Protein AF-A0A1M6D0N1-F1 (afdb_monomer_lite)

Structure (mmCIF, N/CA/C/O backbone):
data_AF-A0A1M6D0N1-F1
#
_entry.id   AF-A0A1M6D0N1-F1
#
loop_
_atom_site.group_PDB
_atom_site.id
_atom_site.type_symbol
_atom_site.label_atom_id
_atom_site.label_alt_id
_atom_site.label_comp_id
_atom_site.label_asym_id
_atom_site.label_entity_id
_atom_site.label_seq_id
_atom_site.pdbx_PDB_ins_code
_atom_site.Cartn_x
_atom_site.Cartn_y
_atom_site.Cartn_z
_atom_site.occupancy
_atom_site.B_iso_or_equiv
_atom_site.auth_seq_id
_atom_site.auth_comp_id
_atom_site.auth_asym_id
_atom_site.auth_atom_id
_atom_site.pdbx_PDB_model_num
ATOM 1 N N . MET A 1 1 ? 3.420 -46.483 -23.553 1.00 36.97 1 MET A N 1
ATOM 2 C CA . MET A 1 1 ? 4.855 -46.788 -23.332 1.00 36.97 1 MET A CA 1
ATOM 3 C C . MET A 1 1 ? 5.279 -45.994 -22.102 1.00 36.97 1 MET A C 1
ATOM 5 O O . MET A 1 1 ? 5.152 -44.785 -22.132 1.00 36.97 1 MET A O 1
ATOM 9 N N . LYS A 1 2 ? 5.252 -46.636 -20.929 1.00 33.50 2 LYS A N 1
ATOM 10 C CA . LYS A 1 2 ? 6.411 -47.119 -20.144 1.00 33.50 2 LYS A CA 1
ATOM 11 C C . LYS A 1 2 ? 7.260 -45.977 -19.554 1.00 33.50 2 LYS A C 1
ATOM 13 O O . LYS A 1 2 ? 7.957 -45.283 -20.278 1.00 33.50 2 LYS A O 1
ATOM 18 N N . MET A 1 3 ? 7.120 -45.844 -18.231 1.00 39.47 3 MET A N 1
ATOM 19 C CA . MET A 1 3 ? 7.813 -44.955 -17.295 1.00 39.47 3 MET A CA 1
ATOM 20 C C . MET A 1 3 ? 9.337 -45.095 -17.348 1.00 39.47 3 MET A C 1
ATOM 22 O O . MET A 1 3 ? 9.843 -46.208 -17.480 1.00 39.47 3 MET A O 1
ATOM 26 N N . THR A 1 4 ? 10.030 -44.003 -17.033 1.00 49.50 4 THR A N 1
ATOM 27 C CA . THR A 1 4 ? 11.351 -44.048 -16.391 1.00 49.50 4 THR A CA 1
ATOM 28 C C . THR A 1 4 ? 11.446 -42.925 -15.362 1.00 49.50 4 THR A C 1
ATOM 30 O O . THR A 1 4 ? 11.893 -41.817 -15.633 1.00 49.50 4 THR A O 1
ATOM 33 N N . VAL A 1 5 ? 10.973 -43.238 -14.156 1.00 51.59 5 VAL A N 1
ATOM 34 C CA . VAL A 1 5 ? 11.390 -42.587 -12.913 1.00 51.59 5 VAL A CA 1
ATOM 35 C C . VAL A 1 5 ? 12.718 -43.238 -12.533 1.00 51.59 5 VAL A C 1
ATOM 37 O O . VAL A 1 5 ? 12.756 -44.451 -12.333 1.00 51.59 5 VAL A O 1
ATOM 40 N N . VAL A 1 6 ? 13.799 -42.462 -12.461 1.00 52.22 6 VAL A N 1
ATOM 41 C CA . VAL A 1 6 ? 15.071 -42.919 -11.887 1.00 52.22 6 VAL A CA 1
ATOM 42 C C . VAL A 1 6 ? 15.256 -42.234 -10.543 1.00 52.22 6 VAL A C 1
ATOM 44 O O . VAL A 1 6 ? 15.456 -41.028 -10.446 1.00 52.22 6 VAL A O 1
ATOM 47 N N . ILE A 1 7 ? 15.132 -43.064 -9.514 1.00 49.06 7 ILE A N 1
ATOM 48 C CA . ILE A 1 7 ? 15.455 -42.819 -8.117 1.00 49.06 7 ILE A CA 1
ATOM 49 C C . ILE A 1 7 ? 16.981 -42.870 -7.967 1.00 49.06 7 ILE A C 1
ATOM 51 O O . ILE A 1 7 ? 17.599 -43.880 -8.296 1.00 49.06 7 ILE A O 1
ATOM 55 N N . LEU A 1 8 ? 17.567 -41.810 -7.418 1.00 46.28 8 LEU A N 1
ATOM 56 C CA . LEU A 1 8 ? 18.873 -41.807 -6.752 1.00 46.28 8 LEU A CA 1
ATOM 57 C C . LEU A 1 8 ? 18.756 -40.711 -5.679 1.00 46.28 8 LEU A C 1
ATOM 59 O O . LEU A 1 8 ? 18.559 -39.552 -6.009 1.00 46.28 8 LEU A O 1
ATOM 63 N N . GLY A 1 9 ? 18.682 -40.976 -4.380 1.00 40.97 9 GLY A N 1
ATOM 64 C CA . GLY A 1 9 ? 19.326 -42.036 -3.623 1.00 40.97 9 GLY A CA 1
ATOM 65 C C . GLY A 1 9 ? 20.244 -41.361 -2.605 1.00 40.97 9 GLY A C 1
ATOM 66 O O . GLY A 1 9 ? 21.425 -41.210 -2.866 1.00 40.97 9 GLY A O 1
ATOM 67 N N . VAL A 1 10 ? 19.656 -40.935 -1.481 1.00 50.66 10 VAL A N 1
ATOM 68 C CA . VAL A 1 10 ? 20.300 -40.769 -0.165 1.00 50.66 10 VAL A CA 1
ATOM 69 C C . VAL A 1 10 ? 21.538 -39.853 -0.104 1.00 50.66 10 VAL A C 1
ATOM 71 O O . VAL A 1 10 ? 22.676 -40.303 -0.130 1.00 50.66 10 VAL A O 1
ATOM 74 N N . ALA A 1 11 ? 21.295 -38.565 0.143 1.00 41.41 11 ALA A N 1
ATOM 75 C CA . ALA A 1 11 ? 22.219 -37.695 0.879 1.00 41.41 11 ALA A CA 1
ATOM 76 C C . ALA A 1 11 ? 21.421 -36.875 1.905 1.00 41.41 11 ALA A C 1
ATOM 78 O O . ALA A 1 11 ? 21.455 -35.648 1.945 1.00 41.41 11 ALA A O 1
ATOM 79 N N . ALA A 1 12 ? 20.619 -37.579 2.703 1.00 50.25 12 ALA A N 1
ATOM 80 C CA . ALA A 1 12 ? 20.212 -37.060 3.994 1.00 50.25 12 ALA A CA 1
ATOM 81 C C . ALA A 1 12 ? 21.378 -37.267 4.966 1.00 50.25 12 ALA A C 1
ATOM 83 O O . ALA A 1 12 ? 22.042 -38.301 4.912 1.00 50.25 12 ALA A O 1
ATOM 84 N N . LEU A 1 13 ? 21.509 -36.328 5.903 1.00 54.22 13 LEU A N 1
ATOM 85 C CA . LEU A 1 13 ? 22.236 -36.463 7.167 1.00 54.22 13 LEU A CA 1
ATOM 86 C C . LEU A 1 13 ? 23.717 -36.037 7.179 1.00 54.22 13 LEU A C 1
ATOM 88 O O . LEU A 1 13 ? 24.605 -36.872 7.262 1.00 54.22 13 LEU A O 1
ATOM 92 N N . SER A 1 14 ? 23.960 -34.722 7.233 1.00 52.47 14 SER A N 1
ATOM 93 C CA . SER A 1 14 ? 24.846 -34.104 8.244 1.00 52.47 14 SER A CA 1
ATOM 94 C C . SER A 1 14 ? 25.046 -32.615 7.950 1.00 52.47 14 SER A C 1
ATOM 96 O O . SER A 1 14 ? 25.793 -32.289 7.036 1.00 52.47 14 SER A O 1
ATOM 98 N N . LEU A 1 15 ? 24.381 -31.732 8.704 1.00 56.44 15 LEU A N 1
ATOM 99 C CA . LEU A 1 15 ? 24.842 -30.382 9.100 1.00 56.44 15 LEU A CA 1
ATOM 100 C C . LEU A 1 15 ? 23.728 -29.694 9.914 1.00 56.44 15 LEU A C 1
ATOM 102 O O . LEU A 1 15 ? 23.209 -28.637 9.572 1.00 56.44 15 LEU A O 1
ATOM 106 N N . VAL A 1 16 ? 23.343 -30.344 11.013 1.00 51.66 16 VAL A N 1
ATOM 107 C CA . VAL A 1 16 ? 22.702 -29.693 12.158 1.00 51.66 16 VAL A CA 1
ATOM 108 C C . VAL A 1 16 ? 23.706 -29.788 13.298 1.00 51.66 16 VAL A C 1
ATOM 110 O O . VAL A 1 16 ? 24.080 -30.890 13.687 1.00 51.66 16 VAL A O 1
ATOM 113 N N . GLY A 1 17 ? 24.122 -28.632 13.816 1.00 45.44 17 GLY A N 1
ATOM 114 C CA . GLY A 1 17 ? 24.752 -28.509 15.131 1.00 45.44 17 GLY A CA 1
ATOM 115 C C . GLY A 1 17 ? 26.268 -28.312 15.133 1.00 45.44 17 GLY A C 1
ATOM 116 O O . GLY A 1 17 ? 27.010 -29.283 15.147 1.00 45.44 17 GLY A O 1
ATOM 117 N N . ALA A 1 18 ? 26.702 -27.047 15.188 1.00 48.69 18 ALA A N 1
ATOM 118 C CA . ALA A 1 18 ? 27.771 -26.540 16.070 1.00 48.69 18 ALA A CA 1
ATOM 119 C C . ALA A 1 18 ? 28.103 -25.086 15.682 1.00 48.69 18 ALA A C 1
ATOM 121 O O . ALA A 1 18 ? 29.139 -24.793 15.096 1.00 48.69 18 ALA A O 1
ATOM 122 N N . GLY A 1 19 ? 27.181 -24.170 15.978 1.00 44.72 19 GLY A N 1
ATOM 123 C CA . GLY A 1 19 ? 27.356 -22.730 15.775 1.00 44.72 19 GLY A CA 1
ATOM 124 C C . GLY A 1 19 ? 27.021 -21.923 17.028 1.00 44.72 19 GLY A C 1
ATOM 125 O O . GLY A 1 19 ? 26.452 -20.850 16.910 1.00 44.72 19 GLY A O 1
ATOM 126 N N . TYR A 1 20 ? 27.311 -22.452 18.221 1.00 46.16 20 TYR A N 1
ATOM 127 C CA . TYR A 1 20 ? 27.343 -21.677 19.467 1.00 46.16 20 TYR A CA 1
ATOM 128 C C . TYR A 1 20 ? 28.808 -21.500 19.872 1.00 46.16 20 TYR A C 1
ATOM 130 O O . TYR A 1 20 ? 29.365 -22.273 20.648 1.00 46.16 20 TYR A O 1
ATOM 138 N N . GLY A 1 21 ? 29.453 -20.506 19.261 1.00 43.53 21 GLY A N 1
ATOM 139 C CA . GLY A 1 21 ? 30.783 -20.042 19.633 1.00 43.53 21 GLY A CA 1
ATOM 140 C C . GLY A 1 21 ? 30.691 -19.011 20.756 1.00 43.53 21 GLY A C 1
ATOM 141 O O . GLY A 1 21 ? 30.177 -17.919 20.550 1.00 43.53 21 GLY A O 1
ATOM 142 N N . ALA A 1 22 ? 31.158 -19.417 21.935 1.00 45.78 22 ALA A N 1
ATOM 143 C CA . ALA A 1 22 ? 31.683 -18.636 23.056 1.00 45.78 22 ALA A CA 1
ATOM 144 C C . ALA A 1 22 ? 31.540 -17.094 23.024 1.00 45.78 22 ALA A C 1
ATOM 146 O O . ALA A 1 22 ? 32.361 -16.389 22.443 1.00 45.78 22 ALA A O 1
ATOM 147 N N . ALA A 1 23 ? 30.601 -16.576 23.820 1.00 41.78 23 ALA A N 1
ATOM 148 C CA . ALA A 1 23 ? 30.719 -15.272 24.475 1.00 41.78 23 ALA A CA 1
ATOM 149 C C . ALA A 1 23 ? 30.633 -15.488 25.995 1.00 41.78 23 ALA A C 1
ATOM 151 O O . ALA A 1 23 ? 29.616 -15.235 26.631 1.00 41.78 23 ALA A O 1
ATOM 152 N N . THR A 1 24 ? 31.694 -16.045 26.580 1.00 52.09 24 THR A N 1
ATOM 153 C CA . THR A 1 24 ? 31.869 -16.151 28.033 1.00 52.09 24 THR A CA 1
ATOM 154 C C . THR A 1 24 ? 32.670 -14.960 28.537 1.00 52.09 24 THR A C 1
ATOM 156 O O . THR A 1 24 ? 33.859 -15.116 28.781 1.00 52.09 24 THR A O 1
ATOM 159 N N . VAL A 1 25 ? 32.060 -13.783 28.699 1.00 53.62 25 VAL A N 1
ATOM 160 C CA . VAL A 1 25 ? 32.599 -12.733 29.583 1.00 53.62 25 VAL A CA 1
ATOM 161 C C . VAL A 1 25 ? 31.444 -11.884 30.140 1.00 53.62 25 VAL A C 1
ATOM 163 O O . VAL A 1 25 ? 30.648 -11.349 29.376 1.00 53.62 25 VAL A O 1
ATOM 166 N N . LEU A 1 26 ? 31.440 -11.739 31.473 1.00 44.03 26 LEU A N 1
ATOM 167 C CA . LEU A 1 26 ? 30.607 -10.895 32.351 1.00 44.03 26 LEU A CA 1
ATOM 168 C C . LEU A 1 26 ? 29.233 -11.439 32.804 1.00 44.03 26 LEU A C 1
ATOM 170 O O . LEU A 1 26 ? 28.178 -10.896 32.491 1.00 44.03 26 LEU A O 1
ATOM 174 N N . ALA A 1 27 ? 29.264 -12.457 33.668 1.00 47.19 27 ALA A N 1
ATOM 175 C CA . ALA A 1 27 ? 28.242 -12.629 34.704 1.00 47.19 27 ALA A CA 1
ATOM 176 C C . ALA A 1 27 ? 28.706 -11.903 35.991 1.00 47.19 27 ALA A C 1
ATOM 178 O O . ALA A 1 27 ? 29.867 -12.080 36.372 1.00 47.19 27 ALA A O 1
ATOM 179 N N . PRO A 1 28 ? 27.863 -11.091 36.659 1.00 54.91 28 PRO A N 1
ATOM 180 C CA . PRO A 1 28 ? 28.179 -10.531 37.973 1.00 54.91 28 PRO A CA 1
ATOM 181 C C . PRO A 1 28 ? 28.031 -11.621 39.055 1.00 54.91 28 PRO A C 1
ATOM 183 O O . PRO A 1 28 ? 27.143 -12.470 38.930 1.00 54.91 28 PRO A O 1
ATOM 186 N N . PRO A 1 29 ? 28.877 -11.649 40.102 1.00 55.88 29 PRO A N 1
ATOM 187 C CA . PRO A 1 29 ? 28.767 -12.669 41.139 1.00 55.88 29 PRO A CA 1
ATOM 188 C C . PRO A 1 29 ? 27.473 -12.495 41.962 1.00 55.88 29 PRO A C 1
ATOM 190 O O . PRO A 1 29 ? 27.048 -11.361 42.204 1.00 55.88 29 PRO A O 1
ATOM 193 N N . PRO A 1 30 ? 26.832 -13.604 42.375 1.00 41.53 30 PRO A N 1
ATOM 194 C CA . PRO A 1 30 ? 25.595 -13.588 43.144 1.00 41.53 30 PRO A CA 1
ATOM 195 C C . PRO A 1 30 ? 25.819 -13.124 44.587 1.00 41.53 30 PRO A C 1
ATOM 197 O O . PRO A 1 30 ? 26.891 -13.297 45.162 1.00 41.53 30 PRO A O 1
ATOM 200 N N . ALA A 1 31 ? 24.763 -12.551 45.161 1.00 46.09 31 ALA A N 1
ATOM 201 C CA . ALA A 1 31 ? 24.692 -12.141 46.552 1.00 46.09 31 ALA A CA 1
ATOM 202 C C . ALA A 1 31 ? 24.875 -13.334 47.506 1.00 46.09 31 ALA A C 1
ATOM 204 O O . ALA A 1 31 ? 24.078 -14.272 47.487 1.00 46.09 31 ALA A O 1
ATOM 205 N N . GLU A 1 32 ? 25.867 -13.241 48.391 1.00 38.91 32 GLU A N 1
ATOM 206 C CA . GLU A 1 32 ? 25.891 -13.959 49.664 1.00 38.91 32 GLU A CA 1
ATOM 207 C C . GLU A 1 32 ? 25.687 -12.952 50.798 1.00 38.91 32 GLU A C 1
ATOM 209 O O . GLU A 1 32 ? 26.331 -11.905 50.876 1.00 38.91 32 GLU A O 1
ATOM 214 N N . VAL A 1 33 ? 24.717 -13.268 51.649 1.00 41.94 33 VAL A N 1
ATOM 215 C CA . VAL A 1 33 ? 24.304 -12.498 52.818 1.00 41.94 33 VAL A CA 1
ATOM 216 C C . VAL A 1 33 ? 25.354 -12.685 53.911 1.00 41.94 33 VAL A C 1
ATOM 218 O O . VAL A 1 33 ? 25.594 -13.810 54.339 1.00 41.94 33 VAL A O 1
ATOM 221 N N . SER A 1 34 ? 25.939 -11.594 54.404 1.00 33.66 34 SER A N 1
ATOM 222 C CA . SER A 1 34 ? 26.684 -11.589 55.663 1.00 33.66 34 SER A CA 1
ATOM 223 C C . SER A 1 34 ? 26.272 -10.371 56.482 1.00 33.66 34 SER A C 1
ATOM 225 O O . SER A 1 34 ? 26.466 -9.228 56.071 1.00 33.66 34 SER A O 1
ATOM 227 N N . SER A 1 35 ? 25.632 -10.641 57.616 1.00 38.78 35 SER A N 1
ATOM 228 C CA . SER A 1 35 ? 25.256 -9.669 58.637 1.00 38.78 35 SER A CA 1
ATOM 229 C C . SER A 1 35 ? 26.496 -9.056 59.285 1.00 38.78 35 SER A C 1
ATOM 231 O O . SER A 1 35 ? 27.289 -9.805 59.847 1.00 38.78 35 SER A O 1
ATOM 233 N N . ALA A 1 36 ? 26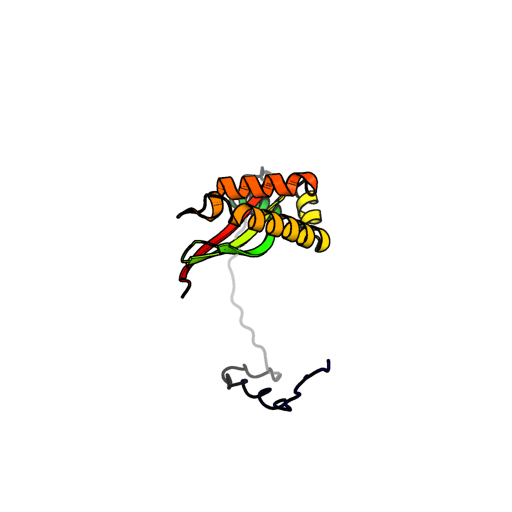.608 -7.726 59.297 1.00 32.09 36 ALA A N 1
ATOM 234 C CA . ALA A 1 36 ? 27.253 -6.962 60.371 1.00 32.09 36 ALA A CA 1
ATOM 235 C C . ALA A 1 36 ? 27.015 -5.446 60.199 1.00 32.09 36 ALA A C 1
ATOM 237 O O . ALA A 1 36 ? 27.457 -4.844 59.229 1.00 32.09 36 ALA A O 1
ATOM 238 N N . GLU A 1 37 ? 26.324 -4.884 61.193 1.00 35.47 37 GLU A N 1
ATOM 239 C CA . GLU A 1 37 ? 26.636 -3.618 61.880 1.00 35.47 37 GLU A CA 1
ATOM 240 C C . GLU A 1 37 ? 26.420 -2.252 61.188 1.00 35.47 37 GLU A C 1
ATOM 242 O O . GLU A 1 37 ? 27.174 -1.782 60.342 1.00 35.47 37 GLU A O 1
ATOM 247 N N . THR A 1 38 ? 25.394 -1.567 61.704 1.00 37.19 38 THR A N 1
ATOM 248 C CA . THR A 1 38 ? 25.186 -0.110 61.800 1.00 37.19 38 THR A CA 1
ATOM 249 C C . THR A 1 38 ? 26.366 0.589 62.503 1.00 37.19 38 THR A C 1
ATOM 251 O O . THR A 1 38 ? 26.872 0.047 63.487 1.00 37.19 38 THR A O 1
ATOM 254 N N . PRO A 1 39 ? 26.798 1.784 62.052 1.00 40.41 39 PRO A N 1
ATOM 255 C CA . PRO A 1 39 ? 26.468 3.067 62.724 1.00 40.41 39 PRO A CA 1
ATOM 256 C C . PRO A 1 39 ? 26.152 4.182 61.688 1.00 40.41 39 PRO A C 1
ATOM 258 O O . PRO A 1 39 ? 26.718 4.193 60.603 1.00 40.41 39 PRO A O 1
ATOM 261 N N . ALA A 1 40 ? 25.138 5.048 61.813 1.00 36.09 40 ALA A N 1
ATOM 262 C CA . ALA A 1 40 ? 24.849 6.083 62.820 1.00 36.09 40 ALA A CA 1
ATOM 263 C C . ALA A 1 40 ? 25.889 7.229 62.895 1.00 36.09 40 ALA A C 1
ATOM 265 O O . ALA A 1 40 ? 26.869 7.100 63.613 1.00 36.09 40 ALA A O 1
ATOM 266 N N . GLU A 1 41 ? 25.617 8.334 62.181 1.00 35.06 41 GLU A N 1
ATOM 267 C CA . GLU A 1 41 ? 25.955 9.757 62.468 1.00 35.06 41 GLU A CA 1
ATOM 268 C C . GLU A 1 41 ? 25.328 10.578 61.314 1.00 35.06 41 GLU A C 1
ATOM 270 O O . GLU A 1 41 ? 25.688 10.387 60.157 1.00 35.06 41 GLU A O 1
ATOM 275 N N . GLU A 1 42 ? 24.182 11.257 61.425 1.00 35.41 42 GLU A N 1
ATOM 276 C CA . GLU A 1 42 ? 23.797 12.456 62.196 1.00 35.41 42 GLU A CA 1
ATOM 277 C C . GLU A 1 42 ? 24.707 13.685 62.010 1.00 35.41 42 GLU A C 1
ATOM 279 O O . GLU A 1 42 ? 25.821 13.732 62.512 1.00 35.41 42 GLU A O 1
ATOM 284 N N . THR A 1 43 ? 24.190 14.697 61.299 1.00 29.33 43 THR A N 1
ATOM 285 C CA . THR A 1 43 ? 24.260 16.151 61.597 1.00 29.33 43 THR A CA 1
ATOM 286 C C . THR A 1 43 ? 23.427 16.881 60.520 1.00 29.33 43 THR A C 1
ATOM 288 O O . THR A 1 43 ? 23.738 16.812 59.337 1.00 29.33 43 THR A O 1
ATOM 291 N N . ALA A 1 44 ? 22.184 17.288 60.819 1.00 33.19 44 ALA A N 1
ATOM 292 C CA . ALA A 1 44 ? 21.771 18.631 61.278 1.00 33.19 44 ALA A CA 1
ATOM 293 C C . ALA A 1 44 ? 22.161 19.774 60.315 1.00 33.19 44 ALA A C 1
ATOM 295 O O . ALA A 1 44 ? 23.295 19.838 59.870 1.00 33.19 44 ALA A O 1
ATOM 296 N N . ALA A 1 45 ? 21.371 20.801 60.011 1.00 32.00 45 ALA A N 1
ATOM 297 C CA . ALA A 1 45 ? 19.962 21.169 60.148 1.00 32.00 45 ALA A CA 1
ATOM 298 C C . ALA A 1 45 ? 19.840 22.516 59.392 1.00 32.00 45 ALA A C 1
ATOM 300 O O . ALA A 1 45 ? 20.770 23.315 59.480 1.00 32.00 45 ALA A O 1
ATOM 301 N N . ALA A 1 46 ? 18.736 22.789 58.690 1.00 35.91 46 ALA A N 1
ATOM 302 C CA . ALA A 1 46 ? 18.233 24.150 58.432 1.00 35.91 46 ALA A CA 1
ATOM 303 C C . ALA A 1 46 ? 16.882 24.081 57.703 1.00 35.91 46 ALA A C 1
ATOM 305 O O . ALA A 1 46 ? 16.793 23.960 56.485 1.00 35.91 46 ALA A O 1
ATOM 306 N N . GLU A 1 47 ? 15.840 24.145 58.514 1.00 33.16 47 GLU A N 1
ATOM 307 C CA . GLU A 1 47 ? 14.482 24.576 58.202 1.00 33.16 47 GLU A CA 1
ATOM 308 C C . GLU A 1 47 ? 14.465 26.068 57.828 1.00 33.16 47 GLU A C 1
ATOM 310 O O . GLU A 1 47 ? 15.176 26.823 58.477 1.00 33.16 47 GLU A O 1
ATOM 315 N N . TYR A 1 48 ? 13.670 26.483 56.832 1.00 35.09 48 TYR A N 1
ATOM 316 C CA . TYR A 1 48 ? 12.813 27.685 56.850 1.00 35.09 48 TYR A CA 1
ATOM 317 C C . TYR A 1 48 ? 11.728 27.555 55.765 1.00 35.09 48 TYR A C 1
ATOM 319 O O . TYR A 1 48 ? 11.937 26.942 54.719 1.00 35.09 48 TYR A O 1
ATOM 327 N N . ALA A 1 49 ? 10.553 28.083 56.093 1.00 33.88 49 ALA A N 1
ATOM 328 C CA . ALA A 1 49 ? 9.233 27.734 55.586 1.00 33.88 49 ALA A CA 1
ATOM 329 C C . ALA A 1 49 ? 8.661 28.698 54.516 1.00 33.88 49 ALA A C 1
ATOM 331 O O . ALA A 1 49 ? 9.347 29.603 54.052 1.00 33.88 49 ALA A O 1
ATOM 332 N N . GLU A 1 50 ? 7.362 28.488 54.244 1.00 34.34 50 GLU A N 1
ATOM 333 C CA . GLU A 1 50 ? 6.351 29.270 53.494 1.00 34.34 50 GLU A CA 1
ATOM 334 C C . GLU A 1 50 ? 6.057 28.763 52.072 1.00 34.34 50 GLU A C 1
ATOM 336 O O . GLU A 1 50 ? 6.895 28.784 51.179 1.00 34.34 50 GLU A O 1
ATOM 341 N N . GLU A 1 51 ? 4.934 28.076 51.833 1.00 33.53 51 GLU A N 1
ATOM 342 C CA . GLU A 1 51 ? 3.528 28.541 51.850 1.00 33.53 51 GLU A CA 1
ATOM 343 C C . GLU A 1 51 ? 3.220 29.563 50.742 1.00 33.53 51 GLU A C 1
ATOM 345 O O . GLU A 1 51 ? 3.470 30.753 50.881 1.00 33.53 51 GLU A O 1
ATOM 350 N N . ASN A 1 52 ? 2.629 29.082 49.638 1.00 33.97 52 ASN A N 1
ATOM 351 C CA . ASN A 1 52 ? 1.524 29.768 48.961 1.00 33.97 52 ASN A CA 1
ATOM 352 C C . ASN A 1 52 ? 0.808 28.848 47.954 1.00 33.97 52 ASN A C 1
ATOM 354 O O . ASN A 1 52 ? 1.243 28.620 46.831 1.00 33.97 52 ASN A O 1
ATOM 358 N N . SER A 1 53 ? -0.287 28.262 48.433 1.00 31.41 53 SER A N 1
ATOM 359 C CA . SER A 1 53 ? -1.654 28.439 47.929 1.00 31.41 53 SER A CA 1
ATOM 360 C C . SER A 1 53 ? -1.932 28.756 46.442 1.00 31.41 53 SER A C 1
ATOM 362 O O . SER A 1 53 ? -1.457 29.740 45.890 1.00 31.41 53 SER A O 1
ATOM 364 N N . HIS A 1 54 ? -2.937 28.026 45.937 1.00 34.41 54 HIS A N 1
ATOM 365 C CA . HIS A 1 54 ? -3.902 28.353 44.870 1.00 34.41 54 HIS A CA 1
ATOM 366 C C . HIS A 1 54 ? -3.540 28.063 43.402 1.00 34.41 54 HIS A C 1
ATOM 368 O O . HIS A 1 54 ? -3.096 28.908 42.637 1.00 34.41 54 HIS A O 1
ATOM 374 N N . GLY A 1 55 ? -3.914 26.849 42.986 1.00 32.69 55 GLY A N 1
ATOM 375 C CA . GLY A 1 55 ? -5.033 26.643 42.059 1.00 32.69 55 GLY A CA 1
ATOM 376 C C . GLY A 1 55 ? -5.155 27.574 40.851 1.00 32.69 55 GLY A C 1
ATOM 377 O O . GLY A 1 55 ? -5.860 28.574 40.902 1.00 32.69 55 GLY A O 1
ATOM 378 N N . ALA A 1 56 ? -4.637 27.114 39.718 1.00 31.58 56 ALA A N 1
ATOM 379 C CA . ALA A 1 56 ? -5.264 27.304 38.417 1.00 31.58 56 ALA A CA 1
ATOM 380 C C . ALA A 1 56 ? -4.986 26.033 37.609 1.00 31.58 56 ALA A C 1
ATOM 382 O O . ALA A 1 56 ? -3.830 25.662 37.406 1.00 31.58 56 ALA A O 1
ATOM 383 N N . GLY A 1 57 ? -6.046 25.303 37.253 1.00 34.22 57 GLY A N 1
ATOM 384 C CA . GLY A 1 57 ? -5.933 24.070 36.478 1.00 34.22 57 GLY A CA 1
ATOM 385 C C . GLY A 1 57 ? -5.169 24.324 35.178 1.00 34.22 57 GLY A C 1
ATOM 386 O O . GLY A 1 57 ? -5.363 25.381 34.573 1.00 34.22 57 GLY A O 1
ATOM 387 N N . PRO A 1 58 ? -4.301 23.402 34.734 1.00 43.16 58 PRO A N 1
ATOM 388 C CA . PRO A 1 58 ? -3.670 23.568 33.444 1.00 43.16 58 PRO A CA 1
ATOM 389 C C . PRO A 1 58 ? -4.759 23.424 32.379 1.00 43.16 58 PRO A C 1
ATOM 391 O O . PRO A 1 58 ? -5.290 22.334 32.154 1.00 43.16 58 PRO A O 1
ATOM 394 N N . GLU A 1 59 ? -5.100 24.533 31.720 1.00 46.88 59 GLU A N 1
ATOM 395 C CA . GLU A 1 59 ? -5.612 24.456 30.357 1.00 46.88 59 GLU A CA 1
ATOM 396 C C . GLU A 1 59 ? -4.649 23.563 29.564 1.00 46.88 59 GLU A C 1
ATOM 398 O O . GLU A 1 59 ? -3.428 23.708 29.717 1.00 46.88 59 GLU A O 1
ATOM 403 N N . PRO A 1 60 ? -5.144 22.601 28.766 1.00 46.41 60 PRO A N 1
ATOM 404 C CA . PRO A 1 60 ? -4.272 21.690 28.058 1.00 46.41 60 PRO A CA 1
ATOM 405 C C . PRO A 1 60 ? -3.600 22.481 26.940 1.00 46.41 60 PRO A C 1
ATOM 407 O O . PRO A 1 60 ? -4.097 22.572 25.818 1.00 46.41 60 PRO A O 1
ATOM 410 N N . VAL A 1 61 ? -2.446 23.065 27.249 1.00 47.00 61 VAL A N 1
ATOM 411 C CA . VAL A 1 61 ? -1.465 23.426 26.240 1.00 47.00 61 VAL A CA 1
ATOM 412 C C . VAL A 1 61 ? -1.073 22.115 25.574 1.00 47.00 61 VAL A C 1
ATOM 414 O O . VAL A 1 61 ? -0.327 21.315 26.132 1.00 47.00 61 VAL A O 1
ATOM 417 N N . ALA A 1 62 ? -1.676 21.844 24.416 1.00 51.47 62 ALA A N 1
ATOM 418 C CA . ALA A 1 62 ? -1.342 20.707 23.578 1.00 51.47 62 ALA A CA 1
ATOM 419 C C . ALA A 1 62 ? 0.116 20.874 23.134 1.00 51.47 62 ALA A C 1
ATOM 421 O O . ALA A 1 62 ? 0.422 21.511 22.125 1.00 51.47 62 ALA A O 1
ATOM 422 N N . SER A 1 63 ? 1.038 20.365 23.946 1.00 50.41 63 SER A N 1
ATOM 423 C CA . SER A 1 63 ? 2.450 20.249 23.619 1.00 50.41 63 SER A CA 1
ATOM 424 C C . SER A 1 63 ? 2.568 19.408 22.350 1.00 50.41 63 SER A C 1
ATOM 426 O O . SER A 1 63 ? 1.807 18.458 22.166 1.00 50.41 63 SER A O 1
ATOM 428 N N . LYS A 1 64 ? 3.497 19.749 21.448 1.00 54.94 64 LYS A N 1
ATOM 429 C CA . LYS A 1 64 ? 3.720 18.995 20.197 1.00 54.94 64 LYS A CA 1
ATOM 430 C C . LYS A 1 64 ? 3.848 17.485 20.437 1.00 54.94 64 LYS A C 1
ATOM 432 O O . LYS A 1 64 ? 3.265 16.720 19.677 1.00 54.94 64 LYS A O 1
ATOM 437 N N . ASP A 1 65 ? 4.452 17.095 21.560 1.00 58.25 65 ASP A N 1
ATOM 438 C CA . ASP A 1 65 ? 4.530 15.704 22.020 1.00 58.25 65 ASP A CA 1
ATOM 439 C C . ASP A 1 65 ? 3.157 15.037 22.154 1.00 58.25 65 ASP A C 1
ATOM 441 O O . ASP A 1 65 ? 2.972 13.889 21.772 1.00 58.25 65 ASP A O 1
ATOM 445 N N . SER A 1 66 ? 2.149 15.749 22.657 1.00 50.00 66 SER A N 1
ATOM 446 C CA . SER A 1 66 ? 0.799 15.197 22.805 1.00 50.00 66 SER A CA 1
ATOM 447 C C . SER A 1 66 ? 0.085 15.001 21.461 1.00 50.00 66 SER A C 1
ATOM 449 O O . SER A 1 66 ? -0.725 14.083 21.337 1.00 50.00 66 SER A O 1
ATOM 451 N N . TYR A 1 67 ? 0.424 15.795 20.439 1.00 53.28 67 TYR A N 1
ATOM 452 C CA . TYR A 1 67 ? -0.117 15.651 19.085 1.00 53.28 67 TYR A CA 1
ATOM 453 C C . TYR A 1 67 ? 0.593 14.544 18.292 1.00 53.28 67 TYR A C 1
ATOM 455 O O . TYR A 1 67 ? -0.081 13.749 17.643 1.00 53.28 67 TYR A O 1
ATOM 463 N N . GLU A 1 68 ? 1.921 14.429 18.393 1.00 62.00 68 GLU A N 1
ATOM 464 C CA . GLU A 1 68 ? 2.688 13.334 17.776 1.00 62.00 68 GLU A CA 1
ATOM 465 C C . GLU A 1 68 ? 2.339 11.982 18.407 1.00 62.00 68 GLU A C 1
ATOM 467 O O . GLU A 1 68 ? 2.033 11.035 17.690 1.00 62.00 68 GLU A O 1
ATOM 472 N N . VAL A 1 69 ? 2.227 11.908 19.738 1.00 61.91 69 VAL A N 1
ATOM 473 C CA . VAL A 1 69 ? 1.773 10.690 20.431 1.00 61.91 69 VAL A CA 1
ATOM 474 C C . VAL A 1 69 ? 0.329 10.336 20.058 1.00 61.91 69 VAL A C 1
ATOM 476 O O . VAL A 1 69 ? -0.015 9.158 19.960 1.00 61.91 69 VAL A O 1
ATOM 479 N N . ALA A 1 70 ? -0.541 11.327 19.844 1.00 61.34 70 ALA A N 1
ATOM 480 C CA . ALA A 1 70 ? -1.904 11.076 19.383 1.00 61.34 70 ALA A CA 1
ATOM 481 C C . ALA A 1 70 ? -1.945 10.568 17.934 1.00 61.34 70 ALA A C 1
ATOM 483 O O . ALA A 1 70 ? -2.762 9.700 17.636 1.00 61.34 70 ALA A O 1
ATOM 484 N N . GLN A 1 71 ? -1.069 11.063 17.053 1.00 65.50 71 GLN A N 1
ATOM 485 C CA . GLN A 1 71 ? -0.944 10.553 15.687 1.00 65.50 71 GLN A CA 1
ATOM 486 C C . GLN A 1 71 ? -0.370 9.137 15.664 1.00 65.50 71 GLN A C 1
ATOM 488 O O . GLN A 1 71 ? -0.938 8.280 14.994 1.00 65.50 71 GLN A O 1
ATOM 493 N N . ASP A 1 72 ? 0.659 8.854 16.461 1.00 72.38 72 ASP A N 1
ATOM 494 C CA . ASP A 1 72 ? 1.242 7.514 16.574 1.00 72.38 72 ASP A CA 1
ATOM 495 C C . ASP A 1 72 ? 0.221 6.477 17.054 1.00 72.38 72 ASP A C 1
ATOM 497 O O . ASP A 1 72 ? 0.210 5.346 16.574 1.00 72.38 72 ASP A O 1
ATOM 501 N N . ARG A 1 73 ? -0.712 6.863 17.935 1.00 77.38 73 ARG A N 1
ATOM 502 C CA . ARG A 1 73 ? -1.818 5.985 18.368 1.00 77.38 73 ARG A CA 1
ATOM 503 C C . ARG A 1 73 ? -2.808 5.643 17.254 1.00 77.38 73 ARG A C 1
ATOM 505 O O . ARG A 1 73 ? -3.567 4.689 17.400 1.00 77.38 73 ARG A O 1
ATOM 512 N N . LEU A 1 74 ? -2.839 6.421 16.176 1.00 92.12 74 LEU A N 1
ATOM 513 C CA . LEU A 1 74 ? -3.695 6.176 15.015 1.00 92.12 74 LEU A CA 1
ATOM 514 C C . LEU A 1 74 ? -2.963 5.424 13.899 1.00 92.12 74 LEU A C 1
ATOM 516 O O . LEU A 1 74 ? -3.611 5.008 12.939 1.00 92.12 74 LEU A O 1
ATOM 520 N N . LEU A 1 75 ? -1.645 5.238 14.006 1.00 93.12 75 LEU A N 1
ATOM 521 C CA . LEU A 1 75 ? -0.858 4.486 13.038 1.00 93.12 75 LEU A CA 1
ATOM 522 C C . LEU A 1 75 ? -0.766 3.016 13.453 1.00 93.12 75 LEU A C 1
ATOM 524 O O . LEU A 1 75 ? -0.137 2.654 14.444 1.00 93.12 75 LEU A O 1
ATOM 528 N N . VAL A 1 76 ? -1.346 2.141 12.639 1.00 94.81 76 VAL A N 1
ATOM 529 C CA . VAL A 1 76 ? -1.294 0.690 12.834 1.00 94.81 76 VAL A CA 1
ATOM 530 C C . VAL A 1 76 ? -0.284 0.091 11.867 1.00 94.81 76 VAL A C 1
ATOM 532 O O . VAL A 1 76 ? -0.478 0.124 10.652 1.00 94.81 76 VAL A O 1
ATOM 535 N N . ARG A 1 77 ? 0.807 -0.476 12.387 1.00 94.50 77 ARG A N 1
ATOM 536 C CA . ARG A 1 77 ? 1.823 -1.137 11.555 1.00 94.50 77 ARG A CA 1
ATOM 537 C C . ARG A 1 77 ? 1.297 -2.473 11.034 1.00 94.50 77 ARG A C 1
ATOM 539 O O . ARG A 1 77 ? 0.940 -3.347 11.816 1.00 94.50 77 ARG A O 1
ATOM 546 N N . ILE A 1 78 ? 1.308 -2.641 9.716 1.00 94.75 78 ILE A N 1
ATOM 547 C CA . ILE A 1 78 ? 0.954 -3.901 9.037 1.00 94.75 78 ILE A CA 1
ATOM 548 C C . ILE A 1 78 ? 2.202 -4.750 8.807 1.00 94.75 78 ILE A C 1
ATOM 550 O O . ILE A 1 78 ? 2.152 -5.980 8.850 1.00 94.75 78 ILE A O 1
ATOM 554 N N . GLY A 1 79 ? 3.332 -4.074 8.598 1.00 93.44 79 GLY A N 1
ATOM 555 C CA . GLY A 1 79 ? 4.641 -4.672 8.414 1.00 93.44 79 GLY A CA 1
ATOM 556 C C . GLY A 1 79 ? 5.140 -4.567 6.981 1.00 93.44 79 GLY A C 1
ATOM 557 O O . GLY A 1 79 ? 4.689 -3.745 6.181 1.00 93.44 79 GLY A O 1
ATOM 558 N N . GLN A 1 80 ? 6.109 -5.423 6.672 1.00 95.00 80 GLN A N 1
ATOM 559 C CA . GLN A 1 80 ? 6.900 -5.321 5.458 1.00 95.00 80 GLN A CA 1
ATOM 560 C C . GLN A 1 80 ? 6.337 -6.171 4.316 1.00 95.00 80 GLN A C 1
ATOM 562 O O . GLN A 1 80 ? 5.991 -7.341 4.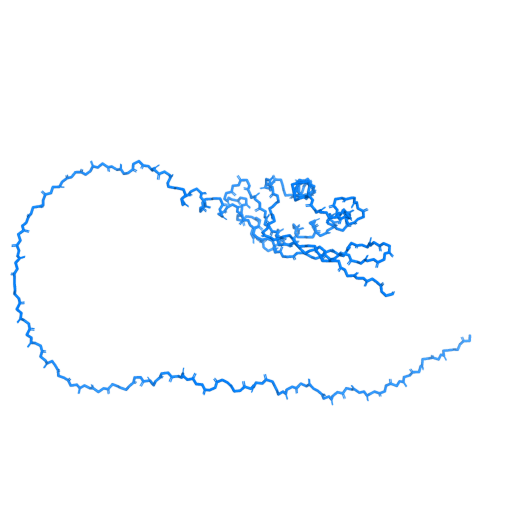496 1.00 95.00 80 GLN A O 1
ATOM 567 N N . VAL A 1 81 ? 6.320 -5.597 3.116 1.00 95.06 81 VAL A N 1
ATOM 568 C CA . VAL A 1 81 ? 6.005 -6.275 1.857 1.00 95.06 81 VAL A CA 1
ATOM 569 C C . VAL A 1 81 ? 7.160 -6.124 0.871 1.00 95.06 81 VAL A C 1
ATOM 571 O O . VAL A 1 81 ? 7.839 -5.097 0.832 1.00 95.06 81 VAL A O 1
ATOM 574 N N . ASN A 1 82 ? 7.389 -7.160 0.063 1.00 95.25 82 ASN A N 1
ATOM 575 C CA . ASN A 1 82 ? 8.391 -7.154 -0.999 1.00 95.25 82 ASN A CA 1
ATOM 576 C C . ASN A 1 82 ? 7.739 -7.591 -2.310 1.00 95.25 82 ASN A C 1
ATOM 578 O O . ASN A 1 82 ? 7.158 -8.675 -2.374 1.00 95.25 82 ASN A O 1
ATOM 582 N N . VAL A 1 83 ? 7.840 -6.753 -3.341 1.00 96.25 83 VAL A N 1
ATOM 583 C CA . VAL A 1 83 ? 7.281 -7.035 -4.663 1.00 96.25 83 VAL A CA 1
ATOM 584 C C . VAL A 1 83 ? 8.360 -6.905 -5.740 1.00 96.25 83 VAL A C 1
ATOM 586 O O . VAL A 1 83 ? 8.926 -5.820 -5.921 1.00 96.25 83 VAL A O 1
ATOM 589 N N . PRO A 1 84 ? 8.644 -7.986 -6.495 1.00 95.81 84 PRO A N 1
ATOM 590 C CA . PRO A 1 84 ? 9.546 -7.924 -7.632 1.00 95.81 84 PRO A CA 1
ATOM 591 C C . PRO A 1 84 ? 8.856 -7.263 -8.829 1.00 95.81 84 PRO A C 1
ATOM 593 O O . PRO A 1 84 ? 7.792 -7.683 -9.284 1.00 95.81 84 PRO A O 1
ATOM 596 N N . VAL A 1 85 ? 9.510 -6.257 -9.392 1.00 95.50 85 VAL A N 1
ATOM 597 C CA . VAL A 1 85 ? 9.092 -5.540 -10.594 1.00 95.50 85 VAL A CA 1
ATOM 598 C C . VAL A 1 85 ? 9.972 -5.987 -11.752 1.00 95.50 85 VAL A C 1
ATOM 600 O O . VAL A 1 85 ? 11.167 -5.688 -11.817 1.00 95.50 85 VAL A O 1
ATOM 603 N N . GLN A 1 86 ? 9.369 -6.710 -12.691 1.00 93.88 86 GLN A N 1
ATOM 604 C CA . GLN A 1 86 ? 10.088 -7.246 -13.839 1.00 93.88 86 GLN A CA 1
ATOM 605 C C . GLN A 1 86 ? 10.359 -6.138 -14.864 1.00 93.88 86 GLN A C 1
ATOM 607 O O . GLN A 1 86 ? 9.431 -5.526 -15.391 1.00 93.88 86 GLN A O 1
ATOM 612 N N . LYS A 1 87 ? 11.624 -5.889 -15.203 1.00 90.38 87 LYS A N 1
ATOM 613 C CA . LYS A 1 87 ? 12.033 -5.065 -16.354 1.00 90.38 87 LYS A CA 1
ATOM 614 C C . LYS A 1 87 ? 12.758 -5.949 -17.376 1.00 90.38 87 LYS A C 1
ATOM 616 O O . LYS A 1 87 ? 13.076 -7.108 -17.106 1.00 90.38 87 LYS A O 1
ATOM 621 N N . THR A 1 88 ? 13.033 -5.401 -18.561 1.00 89.69 88 THR A N 1
ATOM 622 C CA . THR A 1 88 ? 13.620 -6.150 -19.688 1.00 89.69 88 THR A CA 1
ATOM 623 C C . THR A 1 88 ? 14.963 -6.800 -19.346 1.00 89.69 88 THR A C 1
ATOM 625 O O . THR A 1 88 ? 15.197 -7.939 -19.727 1.00 89.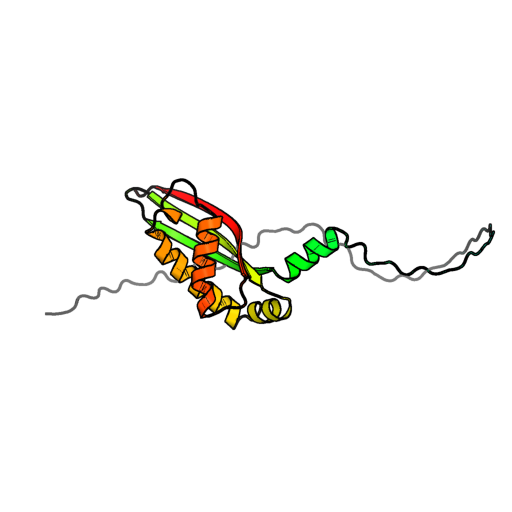69 88 THR A O 1
ATOM 628 N N . ARG A 1 89 ? 15.842 -6.097 -18.619 1.00 90.06 89 ARG A N 1
ATOM 629 C CA . ARG A 1 89 ? 17.205 -6.563 -18.279 1.00 90.06 89 ARG A CA 1
ATOM 630 C C . ARG A 1 89 ? 17.498 -6.594 -16.776 1.00 90.06 89 ARG A C 1
ATOM 632 O O . ARG A 1 89 ? 18.596 -6.945 -16.370 1.00 90.06 89 ARG A O 1
ATOM 639 N N . ILE A 1 90 ? 16.545 -6.169 -15.951 1.00 92.12 90 ILE A N 1
ATOM 640 C CA . ILE A 1 90 ? 16.719 -5.932 -14.512 1.00 92.12 90 ILE A CA 1
ATOM 641 C C . ILE A 1 90 ? 15.451 -6.408 -13.793 1.00 92.12 90 ILE A C 1
ATOM 643 O O . ILE A 1 90 ? 14.354 -6.316 -14.346 1.00 92.12 90 ILE A O 1
ATOM 647 N N . VAL A 1 91 ? 15.588 -6.904 -12.568 1.00 94.25 91 VAL A N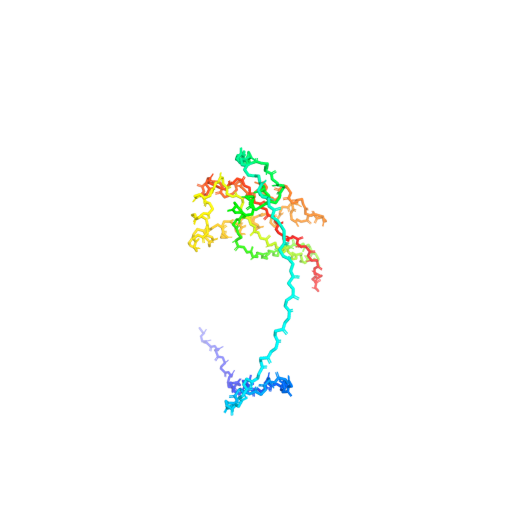 1
ATOM 648 C CA . VAL A 1 91 ? 14.488 -7.061 -11.610 1.00 94.25 91 VAL A CA 1
ATOM 649 C C . VAL A 1 91 ? 14.665 -6.010 -10.530 1.00 94.25 91 VAL A C 1
ATOM 651 O O . VAL A 1 91 ? 15.701 -5.980 -9.873 1.00 94.25 91 VAL A O 1
ATOM 654 N N . SER A 1 92 ? 13.674 -5.144 -10.349 1.00 94.31 92 SER A N 1
ATOM 655 C CA . SER A 1 92 ? 13.674 -4.202 -9.230 1.00 94.31 92 SER A CA 1
ATOM 656 C C . SER A 1 92 ? 12.901 -4.810 -8.066 1.00 94.31 92 SER A C 1
ATOM 658 O O . SER A 1 92 ? 11.716 -5.088 -8.215 1.00 94.31 92 SER A O 1
ATOM 660 N N . TYR A 1 93 ? 13.529 -5.002 -6.913 1.00 95.25 93 TYR A N 1
ATOM 661 C CA . TYR A 1 93 ? 12.837 -5.385 -5.685 1.00 95.25 93 TYR A CA 1
ATOM 662 C C . TYR A 1 93 ? 12.369 -4.127 -4.964 1.00 95.25 93 TYR A C 1
ATOM 664 O O . TYR A 1 93 ? 13.187 -3.294 -4.568 1.00 95.25 93 TYR A O 1
ATOM 672 N N . VAL A 1 94 ? 11.051 -3.975 -4.837 1.00 96.00 94 VAL A N 1
ATOM 673 C CA . VAL A 1 94 ? 10.440 -2.899 -4.055 1.00 96.00 94 VAL A CA 1
ATOM 674 C C . VAL A 1 94 ? 10.109 -3.451 -2.683 1.00 96.00 94 VAL A C 1
ATOM 676 O O . VAL A 1 94 ? 9.310 -4.377 -2.563 1.00 96.00 94 VAL A O 1
ATOM 679 N N . VAL A 1 95 ? 10.727 -2.876 -1.661 1.00 95.88 95 VAL A N 1
ATOM 680 C CA . VAL A 1 95 ? 10.567 -3.263 -0.264 1.00 95.88 95 VAL A CA 1
ATOM 681 C C . VAL A 1 95 ? 9.908 -2.106 0.472 1.00 95.88 95 VAL A C 1
ATOM 683 O O . VAL A 1 95 ? 10.476 -1.018 0.532 1.00 95.88 95 VAL A O 1
ATOM 686 N N . ALA A 1 96 ? 8.723 -2.332 1.028 1.00 96.31 96 ALA A N 1
ATOM 687 C CA . ALA A 1 96 ? 7.956 -1.310 1.730 1.00 96.31 96 ALA A CA 1
ATOM 688 C C . ALA A 1 96 ? 7.573 -1.798 3.130 1.00 96.31 96 ALA A C 1
ATOM 690 O O . ALA A 1 96 ? 6.989 -2.870 3.252 1.00 96.31 96 ALA A O 1
ATOM 691 N N . ASP A 1 97 ? 7.890 -1.025 4.169 1.00 95.88 97 ASP A N 1
ATOM 692 C CA . ASP A 1 97 ? 7.314 -1.189 5.509 1.00 95.88 97 ASP A CA 1
ATOM 693 C C . ASP A 1 97 ? 6.128 -0.235 5.648 1.00 95.88 97 ASP A C 1
ATOM 695 O O . ASP A 1 97 ? 6.269 0.973 5.434 1.00 95.88 97 ASP A O 1
ATOM 699 N N . ILE A 1 98 ? 4.954 -0.792 5.935 1.00 95.88 98 ILE A N 1
ATOM 700 C CA . ILE A 1 98 ? 3.670 -0.118 5.764 1.00 95.88 98 ILE A CA 1
ATOM 701 C C . ILE A 1 98 ? 2.947 0.007 7.103 1.00 95.88 98 ILE A C 1
ATOM 703 O O . ILE A 1 98 ? 2.826 -0.952 7.874 1.00 95.88 98 ILE A O 1
ATOM 707 N N . ALA A 1 99 ? 2.399 1.197 7.333 1.00 95.81 99 ALA A N 1
ATOM 708 C CA . ALA A 1 99 ? 1.453 1.491 8.393 1.00 95.81 99 ALA A CA 1
ATOM 709 C C . ALA A 1 99 ? 0.153 2.061 7.807 1.00 95.81 99 ALA A C 1
ATOM 711 O O . ALA A 1 99 ? 0.157 2.737 6.779 1.00 95.81 99 ALA A O 1
ATOM 712 N N . LEU A 1 100 ? -0.969 1.785 8.463 1.00 96.31 100 LEU A N 1
ATOM 713 C CA . LEU A 1 100 ? -2.273 2.348 8.129 1.00 96.31 100 LEU A CA 1
ATOM 714 C C . LEU A 1 100 ? -2.602 3.456 9.109 1.00 96.31 100 LEU A C 1
ATOM 716 O O . LEU A 1 100 ? -2.525 3.257 10.320 1.00 96.31 100 LEU A O 1
ATOM 720 N N . LYS A 1 101 ? -3.019 4.601 8.586 1.00 96.25 101 LYS A N 1
ATOM 721 C CA . LYS A 1 101 ? -3.591 5.673 9.384 1.00 96.25 101 LYS A CA 1
ATOM 722 C C . LYS A 1 101 ? -5.080 5.400 9.571 1.00 96.25 101 LYS A C 1
ATOM 724 O O . LYS A 1 101 ? -5.843 5.421 8.607 1.00 96.25 101 LYS A O 1
ATOM 729 N N . ALA A 1 102 ? -5.490 5.127 10.801 1.00 96.00 102 ALA A N 1
ATOM 730 C CA . ALA A 1 102 ? -6.883 4.892 11.158 1.00 96.00 102 ALA A CA 1
ATOM 731 C C . ALA A 1 102 ? -7.652 6.211 11.336 1.00 96.00 102 ALA A C 1
ATOM 733 O O . ALA A 1 102 ? -7.090 7.199 11.808 1.00 96.00 102 ALA A O 1
ATOM 734 N N . SER A 1 103 ? -8.961 6.208 11.059 1.00 93.06 103 SER A N 1
ATOM 735 C CA . SER A 1 103 ? -9.827 7.386 11.265 1.00 93.06 103 SER A CA 1
ATOM 736 C C . SER A 1 103 ? -10.058 7.762 12.730 1.00 93.06 103 SER A C 1
ATOM 738 O O . SER A 1 103 ? -10.596 8.824 13.037 1.00 93.06 103 SER A O 1
ATOM 740 N N . GLY A 1 104 ? -9.698 6.883 13.663 1.00 93.00 104 GLY A N 1
ATOM 741 C CA . GLY A 1 104 ? -9.844 7.138 15.087 1.00 93.00 104 GLY A CA 1
ATOM 742 C C . GLY A 1 104 ? -9.352 5.976 15.950 1.00 93.00 104 GLY A C 1
ATOM 743 O O . GLY A 1 104 ? -9.049 4.903 15.425 1.00 93.00 104 GLY A O 1
ATOM 744 N N . PRO A 1 105 ? -9.319 6.145 17.283 1.00 91.38 105 PRO A N 1
ATOM 745 C CA . PRO A 1 105 ? -8.736 5.155 18.192 1.00 91.38 105 PRO A CA 1
ATOM 746 C C . PRO A 1 105 ? -9.422 3.784 18.108 1.00 91.38 105 PRO A C 1
ATOM 748 O O . PRO A 1 105 ? -8.766 2.755 18.021 1.00 91.38 105 PRO A O 1
ATOM 751 N N . ARG A 1 106 ? -10.758 3.762 18.016 1.00 91.69 106 ARG A N 1
ATOM 752 C CA . ARG A 1 106 ? -11.532 2.516 17.885 1.00 91.69 106 ARG A CA 1
ATOM 753 C C . ARG A 1 106 ? -11.274 1.782 16.561 1.00 91.69 106 ARG A C 1
ATOM 755 O O . ARG A 1 106 ? -11.335 0.552 16.515 1.00 91.69 106 ARG A O 1
ATOM 762 N N . ALA A 1 107 ? -11.014 2.531 15.491 1.00 93.31 107 ALA A N 1
ATOM 763 C CA . ALA A 1 107 ? -10.619 1.963 14.206 1.00 93.31 107 ALA A CA 1
ATOM 764 C C . ALA A 1 107 ? -9.200 1.386 14.292 1.00 93.31 107 ALA A C 1
ATOM 766 O O . ALA A 1 107 ? -8.977 0.261 13.854 1.00 93.31 107 ALA A O 1
ATOM 767 N N . ALA A 1 108 ? -8.274 2.096 14.946 1.00 93.44 108 ALA A N 1
ATOM 768 C CA . ALA A 1 108 ? -6.919 1.605 15.186 1.00 93.44 108 ALA A CA 1
ATOM 769 C C . ALA A 1 108 ? -6.922 0.281 15.973 1.00 93.44 108 ALA A C 1
ATOM 771 O O . ALA A 1 108 ? -6.258 -0.675 15.572 1.00 93.44 108 ALA A O 1
ATOM 772 N N . ASP A 1 109 ? -7.748 0.165 17.017 1.00 93.12 109 ASP A N 1
ATOM 773 C CA . ASP A 1 109 ? -7.905 -1.079 17.785 1.00 93.12 109 ASP A CA 1
ATOM 774 C C . ASP A 1 109 ? -8.431 -2.242 16.926 1.00 93.12 109 ASP A C 1
ATOM 776 O O . ASP A 1 109 ? -8.035 -3.396 17.097 1.00 93.12 109 ASP A O 1
ATOM 780 N N . THR A 1 110 ? -9.338 -1.954 15.989 1.00 92.69 110 THR A N 1
ATOM 781 C CA . THR A 1 110 ? -9.932 -2.968 15.102 1.00 92.69 110 THR A CA 1
ATOM 782 C C . THR A 1 110 ? -8.945 -3.425 14.031 1.00 92.69 110 THR A C 1
ATOM 784 O O . THR A 1 110 ? -8.845 -4.625 13.762 1.00 92.69 110 THR A O 1
ATOM 787 N N . LEU A 1 111 ? -8.173 -2.492 13.472 1.00 92.69 111 LEU A N 1
ATOM 788 C CA . LEU A 1 111 ? -7.115 -2.761 12.499 1.00 92.69 111 LEU A CA 1
ATOM 789 C C . LEU A 1 111 ? -5.913 -3.484 13.122 1.00 92.69 111 LEU A C 1
ATOM 791 O O . LEU A 1 111 ? -5.247 -4.249 12.433 1.00 92.69 111 LEU A O 1
ATOM 795 N N . THR A 1 112 ? -5.665 -3.293 14.421 1.00 93.38 112 THR A N 1
ATOM 796 C CA . THR A 1 112 ? -4.592 -3.982 15.164 1.00 93.38 112 THR A CA 1
ATOM 797 C C . THR A 1 112 ? -4.875 -5.478 15.350 1.00 93.38 112 THR A C 1
ATOM 799 O O . THR A 1 112 ? -3.960 -6.261 15.611 1.00 93.38 112 THR A O 1
ATOM 802 N N . ARG A 1 113 ? -6.133 -5.915 15.197 1.00 94.94 113 ARG A N 1
ATOM 803 C CA . ARG A 1 113 ? -6.482 -7.341 15.261 1.00 94.94 113 ARG A CA 1
ATOM 804 C C . ARG A 1 113 ? -5.765 -8.111 14.159 1.00 94.94 113 ARG A C 1
ATOM 806 O O . ARG A 1 113 ? -5.698 -7.660 13.017 1.00 94.94 113 ARG A O 1
ATOM 813 N N . VAL A 1 114 ? -5.280 -9.304 14.496 1.00 94.44 114 VAL A N 1
ATOM 814 C CA . VAL A 1 114 ? -4.455 -10.125 13.599 1.00 94.44 114 VAL A CA 1
ATOM 815 C C . VAL A 1 114 ? -5.191 -10.432 12.296 1.00 94.44 114 VAL A C 1
ATOM 817 O O . VAL A 1 114 ? -4.606 -10.336 11.221 1.00 94.44 114 VAL A O 1
ATOM 820 N N . GLU A 1 115 ? -6.483 -10.745 12.366 1.00 95.12 115 GLU A N 1
ATOM 821 C CA . GLU A 1 115 ? -7.293 -11.075 11.193 1.00 95.12 115 GLU A CA 1
ATOM 822 C C . GLU A 1 115 ? -7.427 -9.879 10.242 1.00 95.12 115 GLU A C 1
ATOM 824 O O . GLU A 1 115 ? -7.287 -10.034 9.026 1.00 95.12 115 GLU A O 1
ATOM 829 N N . SER A 1 116 ? -7.662 -8.685 10.797 1.00 94.50 116 SER A N 1
ATOM 830 C CA . SER A 1 116 ? -7.757 -7.433 10.042 1.00 94.50 116 SER A CA 1
ATOM 831 C C . SER A 1 116 ? -6.417 -7.079 9.403 1.00 94.50 116 SER A C 1
ATOM 833 O O . SER A 1 116 ? -6.364 -6.806 8.206 1.00 94.50 116 SER A O 1
ATOM 835 N N . ALA A 1 117 ? -5.327 -7.141 10.173 1.00 93.56 117 ALA A N 1
ATOM 836 C CA . ALA A 1 117 ? -3.987 -6.807 9.705 1.00 93.56 117 ALA A CA 1
ATOM 837 C C . ALA A 1 117 ? -3.511 -7.744 8.583 1.00 93.56 117 ALA A C 1
ATOM 839 O O . ALA A 1 117 ? -2.967 -7.280 7.581 1.00 93.56 117 ALA A O 1
ATOM 840 N N . VAL A 1 118 ? -3.755 -9.054 8.710 1.00 95.88 118 VAL A N 1
ATOM 841 C CA . VAL A 1 118 ? -3.412 -10.037 7.669 1.00 95.88 118 VAL A CA 1
ATOM 842 C C . VAL A 1 118 ? -4.216 -9.779 6.397 1.00 95.88 118 VAL A C 1
ATOM 844 O O . VAL A 1 118 ? -3.633 -9.699 5.319 1.00 95.88 118 VAL A O 1
ATOM 847 N N . ARG A 1 119 ? -5.532 -9.570 6.509 1.00 96.19 119 ARG A N 1
ATOM 848 C CA . ARG A 1 119 ? -6.375 -9.304 5.337 1.00 96.19 119 ARG A CA 1
ATOM 849 C C . ARG A 1 119 ? -6.006 -7.980 4.657 1.00 96.19 119 ARG A C 1
ATOM 851 O O . ARG A 1 119 ? -5.909 -7.934 3.434 1.00 96.19 119 ARG A O 1
ATOM 858 N N . ALA A 1 120 ? -5.716 -6.930 5.425 1.00 96.38 120 ALA A N 1
ATOM 859 C CA . ALA A 1 120 ? -5.216 -5.670 4.878 1.00 96.38 120 ALA A CA 1
ATOM 860 C C . ALA A 1 120 ? -3.875 -5.867 4.150 1.00 96.38 120 ALA A C 1
ATOM 862 O O . ALA A 1 120 ? -3.686 -5.347 3.048 1.00 96.38 120 ALA A O 1
ATOM 863 N N . ARG A 1 121 ? -2.963 -6.672 4.715 1.00 96.31 121 ARG A N 1
ATOM 864 C CA . ARG A 1 121 ? -1.694 -7.029 4.065 1.00 96.31 121 ARG A CA 1
ATOM 865 C C . ARG A 1 121 ? -1.914 -7.736 2.732 1.00 96.31 121 ARG A C 1
ATOM 867 O O . ARG A 1 121 ? -1.213 -7.428 1.772 1.00 96.31 121 ARG A O 1
ATOM 874 N N . ASP A 1 122 ? -2.872 -8.651 2.657 1.00 97.12 122 ASP A N 1
ATOM 875 C CA . ASP A 1 122 ? -3.175 -9.388 1.429 1.00 97.12 122 ASP A CA 1
ATOM 876 C C . ASP A 1 122 ? -3.718 -8.464 0.331 1.00 97.12 122 ASP A C 1
ATOM 878 O O . ASP A 1 122 ? -3.260 -8.535 -0.813 1.00 97.12 122 ASP A O 1
ATOM 882 N N . VAL A 1 123 ? -4.612 -7.528 0.677 1.00 97.62 123 VAL A N 1
ATOM 883 C CA . VAL A 1 123 ? -5.103 -6.494 -0.254 1.00 97.62 123 VAL A CA 1
ATOM 884 C C . VAL A 1 123 ? -3.950 -5.620 -0.757 1.00 97.62 123 VAL A C 1
ATOM 886 O O . VAL A 1 123 ? -3.823 -5.385 -1.963 1.00 97.62 123 VAL A O 1
ATOM 889 N N . ILE A 1 124 ? -3.070 -5.180 0.146 1.00 97.12 124 ILE A N 1
ATOM 890 C CA . ILE A 1 124 ? -1.878 -4.395 -0.197 1.00 97.12 124 ILE A CA 1
ATOM 891 C C . ILE A 1 124 ? -0.963 -5.179 -1.140 1.00 97.12 124 ILE A C 1
ATOM 893 O O . ILE A 1 124 ? -0.542 -4.642 -2.162 1.00 97.12 124 ILE A O 1
ATOM 897 N N . LEU A 1 125 ? -0.666 -6.445 -0.832 1.00 96.88 125 LEU A N 1
ATOM 898 C CA . LEU A 1 125 ? 0.184 -7.301 -1.660 1.00 96.88 125 LEU A CA 1
ATOM 899 C C . LEU A 1 125 ? -0.411 -7.488 -3.056 1.00 96.88 125 LEU A C 1
ATOM 901 O O . LEU A 1 125 ? 0.287 -7.287 -4.052 1.00 96.88 125 LEU A O 1
ATOM 905 N N . ALA A 1 126 ? -1.703 -7.805 -3.142 1.00 96.94 126 ALA A N 1
ATOM 906 C CA . ALA A 1 126 ? -2.403 -7.964 -4.411 1.00 96.94 126 ALA A CA 1
ATOM 907 C C . ALA A 1 126 ? -2.344 -6.678 -5.250 1.00 96.94 126 ALA A C 1
ATOM 909 O O . ALA A 1 126 ? -2.013 -6.714 -6.440 1.00 96.94 126 ALA A O 1
ATOM 910 N N . LYS A 1 127 ? -2.592 -5.519 -4.627 1.00 97.12 127 LYS A N 1
ATOM 911 C CA . LYS A 1 127 ? -2.524 -4.227 -5.313 1.00 97.12 127 LYS A CA 1
ATOM 912 C C . LYS A 1 127 ? -1.098 -3.880 -5.735 1.00 97.12 127 LYS A C 1
ATOM 914 O O . LYS A 1 127 ? -0.907 -3.468 -6.875 1.00 97.12 127 LYS A O 1
ATOM 919 N N . MET A 1 128 ? -0.099 -4.077 -4.877 1.00 96.19 128 MET A N 1
ATOM 920 C CA . MET A 1 128 ? 1.313 -3.846 -5.203 1.00 96.19 128 MET A CA 1
ATOM 921 C C . MET A 1 128 ? 1.768 -4.708 -6.385 1.00 96.19 128 MET A C 1
ATOM 923 O O . MET A 1 128 ? 2.437 -4.201 -7.285 1.00 96.19 128 MET A O 1
ATOM 927 N N . HIS A 1 129 ? 1.351 -5.977 -6.445 1.00 95.88 129 HIS A N 1
ATOM 928 C CA . HIS A 1 129 ? 1.599 -6.839 -7.602 1.00 95.88 129 HIS A CA 1
ATOM 929 C C . HIS A 1 129 ? 0.940 -6.305 -8.879 1.00 95.88 129 HIS A C 1
ATOM 931 O O . HIS A 1 129 ? 1.597 -6.241 -9.916 1.00 95.88 129 HIS A O 1
ATOM 937 N N . ALA A 1 130 ? -0.309 -5.839 -8.815 1.00 95.25 130 ALA A N 1
ATOM 938 C CA . ALA A 1 130 ? -0.967 -5.214 -9.965 1.00 95.25 130 ALA A CA 1
ATOM 939 C C . ALA A 1 130 ? -0.280 -3.902 -10.402 1.00 95.25 130 ALA A C 1
ATOM 941 O O . ALA A 1 130 ? -0.205 -3.581 -11.589 1.00 95.25 130 ALA A O 1
ATOM 942 N N . LEU A 1 131 ? 0.248 -3.127 -9.451 1.00 95.56 131 LEU A N 1
ATOM 943 C CA . LEU A 1 131 ? 1.000 -1.902 -9.726 1.00 95.56 131 LEU A CA 1
ATOM 944 C C . LEU A 1 131 ? 2.422 -2.176 -10.240 1.00 95.56 131 LEU A C 1
ATOM 946 O O . LEU A 1 131 ? 3.003 -1.289 -10.867 1.00 95.56 131 LEU A O 1
ATOM 950 N N . ALA A 1 132 ? 2.970 -3.380 -10.040 1.00 94.50 132 ALA A N 1
ATOM 951 C CA . ALA A 1 132 ? 4.316 -3.749 -10.484 1.00 94.50 132 ALA A CA 1
ATOM 952 C C . ALA A 1 132 ? 4.473 -3.662 -12.007 1.00 94.50 132 ALA A C 1
ATOM 954 O O . ALA A 1 132 ? 5.560 -3.399 -12.517 1.00 94.50 132 ALA A O 1
ATOM 955 N N . GLU A 1 133 ? 3.382 -3.828 -12.752 1.00 90.88 133 GLU A N 1
ATOM 956 C CA . GLU A 1 133 ? 3.397 -3.703 -14.207 1.00 90.88 133 GLU A CA 1
ATOM 957 C C . GLU A 1 133 ? 3.247 -2.257 -14.694 1.00 90.88 133 GLU A C 1
ATOM 959 O O . GLU A 1 133 ? 3.485 -1.978 -15.873 1.00 90.88 133 GLU A O 1
ATOM 964 N N . ARG A 1 134 ? 2.908 -1.324 -13.797 1.00 93.31 134 ARG A N 1
ATOM 965 C CA . ARG A 1 134 ? 2.578 0.068 -14.117 1.00 93.31 134 ARG A CA 1
ATOM 966 C C . ARG A 1 134 ? 3.779 1.011 -13.943 1.00 93.31 134 ARG A C 1
ATOM 968 O O . ARG A 1 134 ? 4.725 0.696 -13.216 1.00 93.31 134 ARG A O 1
ATOM 975 N N . PRO A 1 135 ? 3.739 2.214 -14.555 1.00 90.50 135 PRO A N 1
ATOM 976 C CA . PRO A 1 135 ? 4.816 3.202 -14.440 1.00 90.50 135 PRO A CA 1
ATOM 977 C C . PRO A 1 135 ? 5.158 3.604 -13.000 1.00 90.50 135 PRO A C 1
ATOM 979 O O . PRO A 1 135 ? 6.318 3.892 -12.725 1.00 90.50 135 PRO A O 1
ATOM 982 N N . ILE A 1 136 ? 4.186 3.554 -12.083 1.00 91.62 136 ILE A N 1
ATOM 983 C CA . ILE A 1 136 ? 4.352 3.949 -10.677 1.00 91.62 136 ILE A CA 1
ATOM 984 C C . ILE A 1 136 ? 5.435 3.146 -9.938 1.00 91.62 136 ILE A C 1
ATOM 986 O O . ILE A 1 136 ? 6.185 3.714 -9.153 1.00 91.62 136 ILE A O 1
ATOM 990 N N . LEU A 1 137 ? 5.577 1.846 -10.237 1.00 91.69 137 LEU A N 1
ATOM 991 C CA . LEU A 1 137 ? 6.641 0.999 -9.682 1.00 91.69 137 LEU A CA 1
ATOM 992 C C . LEU A 1 137 ? 7.768 0.721 -10.689 1.00 91.69 137 LEU A C 1
ATOM 994 O O . LEU A 1 137 ? 8.891 0.412 -10.287 1.00 91.69 137 LEU A O 1
ATOM 998 N N . ARG A 1 138 ? 7.528 0.857 -12.000 1.00 90.44 138 ARG A N 1
ATOM 999 C CA . ARG A 1 138 ? 8.559 0.652 -13.038 1.00 90.44 138 ARG A CA 1
ATOM 1000 C C . ARG A 1 138 ? 9.493 1.837 -13.259 1.00 90.44 138 ARG A C 1
ATOM 1002 O O . ARG A 1 138 ? 10.608 1.607 -13.729 1.00 90.44 138 ARG A O 1
ATOM 1009 N N . GLY A 1 139 ? 9.062 3.054 -12.926 1.00 86.81 139 GLY A N 1
ATOM 1010 C CA . GLY A 1 139 ? 9.831 4.289 -13.094 1.00 86.81 139 GLY A CA 1
ATOM 1011 C C . GLY A 1 139 ? 11.173 4.284 -12.358 1.00 86.81 139 GLY A C 1
ATOM 1012 O O . GLY A 1 139 ? 11.486 3.359 -11.613 1.00 86.81 139 GLY A O 1
ATOM 1013 N N . VAL A 1 140 ? 12.005 5.301 -12.574 1.00 86.06 140 VAL A N 1
ATOM 1014 C CA . VAL A 1 140 ? 13.302 5.407 -11.875 1.00 86.06 140 VAL A CA 1
ATOM 1015 C C . VAL A 1 140 ? 13.078 5.665 -10.384 1.00 86.06 140 VAL A C 1
ATOM 1017 O O . VAL A 1 140 ? 13.613 4.939 -9.552 1.00 86.06 140 VAL A O 1
ATOM 1020 N N . ASN A 1 141 ? 12.201 6.619 -10.072 1.00 89.19 141 ASN A N 1
ATOM 1021 C CA . ASN A 1 141 ? 11.761 6.930 -8.717 1.00 89.19 141 ASN A CA 1
ATOM 1022 C C . ASN A 1 141 ? 10.347 6.392 -8.480 1.00 89.19 141 ASN A C 1
ATOM 1024 O O . ASN A 1 141 ? 9.563 6.277 -9.426 1.00 89.19 141 ASN A O 1
ATOM 1028 N N . ILE A 1 142 ? 10.044 6.057 -7.226 1.00 91.81 142 ILE A N 1
ATOM 1029 C CA . ILE A 1 142 ? 8.690 5.705 -6.794 1.00 91.81 142 ILE A CA 1
ATOM 1030 C C . ILE A 1 142 ? 8.039 6.974 -6.248 1.00 91.81 142 ILE A C 1
ATOM 1032 O O . ILE A 1 142 ? 8.623 7.641 -5.398 1.00 91.81 142 ILE A O 1
ATOM 1036 N N . ASP A 1 143 ? 6.852 7.297 -6.755 1.00 91.94 143 ASP A N 1
ATOM 1037 C CA . ASP A 1 143 ? 5.992 8.335 -6.186 1.00 91.94 143 ASP A CA 1
ATOM 1038 C C . ASP A 1 143 ? 5.235 7.726 -4.999 1.00 91.94 143 ASP A C 1
ATOM 1040 O O . ASP A 1 143 ? 4.323 6.912 -5.174 1.00 91.94 143 ASP A O 1
ATOM 1044 N N . ASP A 1 144 ? 5.679 8.066 -3.792 1.00 92.12 144 ASP A N 1
ATOM 1045 C CA . ASP A 1 144 ? 5.145 7.577 -2.524 1.00 92.12 144 ASP A CA 1
ATOM 1046 C C . ASP A 1 144 ? 3.692 8.011 -2.313 1.00 92.12 144 ASP A C 1
ATOM 1048 O O . ASP A 1 144 ? 2.861 7.197 -1.918 1.00 92.12 144 ASP A O 1
ATOM 1052 N N . ARG A 1 145 ? 3.348 9.257 -2.652 1.00 93.00 145 ARG A N 1
ATOM 1053 C CA . ARG A 1 145 ? 1.985 9.786 -2.507 1.00 93.00 145 ARG A CA 1
ATOM 1054 C C . ARG A 1 145 ? 1.012 9.112 -3.458 1.00 93.00 145 ARG A C 1
ATOM 1056 O O . ARG A 1 145 ? -0.077 8.719 -3.045 1.00 93.00 145 ARG A O 1
ATOM 1063 N N . ALA A 1 146 ? 1.392 8.959 -4.725 1.00 94.38 146 ALA A N 1
ATOM 1064 C CA . ALA A 1 146 ? 0.555 8.265 -5.697 1.00 94.38 146 ALA A CA 1
ATOM 1065 C C . ALA A 1 146 ? 0.386 6.784 -5.326 1.00 94.38 146 ALA A C 1
ATOM 1067 O O . ALA A 1 146 ? -0.690 6.216 -5.530 1.00 94.38 146 ALA A O 1
ATOM 1068 N N . LEU A 1 147 ? 1.436 6.156 -4.780 1.00 95.81 147 LEU A N 1
ATOM 1069 C CA . LEU A 1 147 ? 1.384 4.764 -4.349 1.00 95.81 147 LEU A CA 1
ATOM 1070 C C . LEU A 1 147 ? 0.481 4.610 -3.124 1.00 95.81 147 LEU A C 1
ATOM 1072 O O . LEU A 1 147 ? -0.400 3.755 -3.140 1.00 95.81 147 LEU A O 1
ATOM 1076 N N . GLY A 1 148 ? 0.653 5.469 -2.118 1.00 95.94 148 GLY A N 1
ATOM 1077 C CA . GLY A 1 148 ? -0.188 5.527 -0.923 1.00 95.94 148 GLY A CA 1
ATOM 1078 C C . GLY A 1 148 ? -1.654 5.694 -1.297 1.00 95.94 148 GLY A C 1
ATOM 1079 O O . GLY A 1 148 ? -2.464 4.835 -0.970 1.00 95.94 148 GLY A O 1
ATOM 1080 N N . ALA A 1 149 ? -1.980 6.688 -2.129 1.00 96.56 149 ALA A N 1
ATOM 1081 C CA . ALA A 1 149 ? -3.342 6.913 -2.609 1.00 96.56 149 ALA A CA 1
ATOM 1082 C C . ALA A 1 149 ? -3.935 5.689 -3.333 1.00 96.56 149 ALA A C 1
ATOM 1084 O O . ALA A 1 149 ? -5.087 5.326 -3.092 1.00 96.56 149 ALA A O 1
ATOM 1085 N N . ALA A 1 150 ? -3.151 5.020 -4.186 1.00 96.50 150 ALA A N 1
ATOM 1086 C CA . ALA A 1 150 ? -3.598 3.823 -4.896 1.00 96.50 150 ALA A CA 1
ATOM 1087 C C . ALA A 1 150 ? -3.819 2.614 -3.968 1.00 96.50 150 ALA A C 1
ATOM 1089 O O . ALA A 1 150 ? -4.686 1.782 -4.254 1.00 96.50 150 ALA A O 1
ATOM 1090 N N . LEU A 1 151 ? -3.040 2.488 -2.888 1.00 97.06 151 LEU A N 1
ATOM 1091 C CA . LEU A 1 151 ? -3.234 1.458 -1.863 1.00 97.06 151 LEU A CA 1
ATOM 1092 C C . LEU A 1 151 ? -4.429 1.787 -0.962 1.00 97.06 151 LEU A C 1
ATOM 1094 O O . LEU A 1 151 ? -5.255 0.911 -0.717 1.00 97.06 151 LEU A O 1
ATOM 1098 N N . THR A 1 152 ? -4.582 3.043 -0.546 1.00 97.44 152 THR A N 1
ATOM 1099 C CA . THR A 1 152 ? -5.737 3.531 0.218 1.00 97.44 152 THR A CA 1
ATOM 1100 C C . THR A 1 152 ? -7.037 3.295 -0.551 1.00 97.44 152 THR A C 1
ATOM 1102 O O . THR A 1 152 ? -8.008 2.780 -0.000 1.00 97.44 152 THR A O 1
ATOM 1105 N N . GLU A 1 153 ? -7.063 3.597 -1.852 1.00 97.44 153 GLU A N 1
ATOM 1106 C CA . GLU A 1 153 ? -8.212 3.315 -2.721 1.00 97.44 153 GLU A CA 1
ATOM 1107 C C . GLU A 1 153 ? -8.538 1.816 -2.783 1.00 97.44 153 GLU A C 1
ATOM 1109 O O . GLU A 1 153 ? -9.708 1.441 -2.763 1.00 97.44 153 GLU A O 1
ATOM 1114 N N . ALA A 1 154 ? -7.518 0.954 -2.824 1.00 97.00 154 ALA A N 1
ATOM 1115 C CA . ALA A 1 154 ? -7.711 -0.494 -2.846 1.00 97.00 154 ALA A CA 1
ATOM 1116 C C . ALA A 1 154 ? -8.223 -1.055 -1.510 1.00 97.00 154 ALA A C 1
ATOM 1118 O O . ALA A 1 154 ? -8.948 -2.044 -1.517 1.00 97.00 154 ALA A O 1
ATOM 1119 N N . LEU A 1 155 ? -7.865 -0.431 -0.384 1.00 96.62 155 LEU A N 1
ATOM 1120 C CA . LEU A 1 155 ? -8.290 -0.848 0.954 1.00 96.62 155 LEU A CA 1
ATOM 1121 C C . LEU A 1 155 ? -9.700 -0.371 1.312 1.00 96.62 155 LEU A C 1
ATOM 1123 O O . LEU A 1 155 ? -10.414 -1.089 2.005 1.00 96.62 155 LEU A O 1
ATOM 1127 N N . LYS A 1 156 ? -10.129 0.795 0.814 1.00 96.25 156 LYS A N 1
ATOM 1128 C CA . LYS A 1 156 ? -11.433 1.413 1.127 1.00 96.25 156 LYS A CA 1
ATOM 1129 C C . LYS A 1 156 ? -12.661 0.486 1.070 1.00 96.25 156 LYS A C 1
ATOM 1131 O O . LYS A 1 156 ? -13.522 0.647 1.933 1.00 96.25 156 LYS A O 1
ATOM 1136 N N . PRO A 1 157 ? -12.802 -0.444 0.102 1.00 96.81 157 PRO A N 1
ATOM 1137 C CA . PRO A 1 157 ? -13.970 -1.324 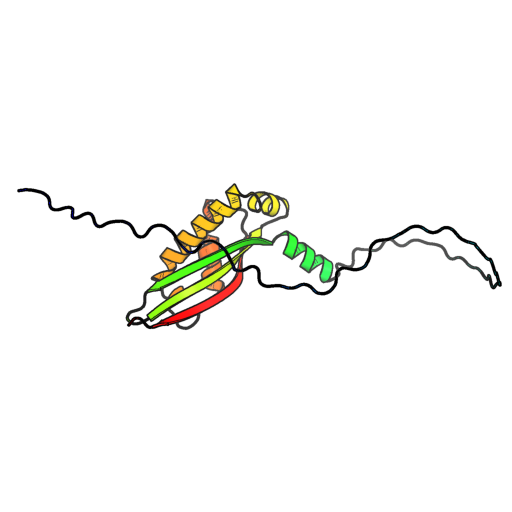0.031 1.00 96.81 157 PRO A CA 1
ATOM 1138 C C . PRO A 1 157 ? -14.106 -2.276 1.226 1.00 96.81 157 PRO A C 1
ATOM 1140 O O . PRO A 1 157 ? -15.222 -2.569 1.644 1.00 96.81 157 PRO A O 1
ATOM 1143 N N . GLU A 1 158 ? -12.985 -2.761 1.764 1.00 94.81 158 GLU A N 1
ATOM 1144 C CA . GLU A 1 158 ? -12.965 -3.722 2.876 1.00 94.81 158 GLU A CA 1
ATOM 1145 C C . GLU A 1 158 ? -12.666 -3.056 4.224 1.00 94.81 158 GLU A C 1
ATOM 1147 O O . GLU A 1 158 ? -13.128 -3.525 5.262 1.00 94.81 158 GLU A O 1
ATOM 1152 N N . PHE A 1 159 ? -11.931 -1.944 4.200 1.00 96.19 159 PHE A N 1
ATOM 1153 C CA . PHE A 1 159 ? -11.461 -1.203 5.366 1.00 96.19 159 PHE A CA 1
ATOM 1154 C C . PHE A 1 159 ? -11.778 0.294 5.203 1.00 96.19 159 PHE A C 1
ATOM 1156 O O . PHE A 1 159 ? -10.878 1.102 4.961 1.00 96.19 159 PHE A O 1
ATOM 1163 N N . PRO A 1 160 ? -13.055 0.702 5.332 1.00 95.12 160 PRO A N 1
ATOM 1164 C CA . PRO A 1 160 ? -13.465 2.104 5.178 1.00 95.12 160 PRO A CA 1
ATOM 1165 C C . PRO A 1 160 ? -12.915 3.024 6.281 1.00 95.12 160 PRO A C 1
ATOM 1167 O O . PRO A 1 160 ? -12.953 4.242 6.154 1.00 95.12 160 PRO A O 1
ATOM 1170 N N . GLU A 1 161 ? -12.419 2.433 7.363 1.00 93.75 161 GLU A N 1
ATOM 1171 C CA . GLU A 1 161 ? -11.837 3.088 8.536 1.00 93.75 161 GLU A CA 1
ATOM 1172 C C . GLU A 1 161 ? -10.346 3.444 8.386 1.00 93.75 161 GLU A C 1
ATOM 1174 O O . GLU A 1 161 ? -9.745 4.013 9.301 1.00 93.75 161 GLU A O 1
ATOM 1179 N N . VAL A 1 162 ? -9.748 3.110 7.237 1.00 95.94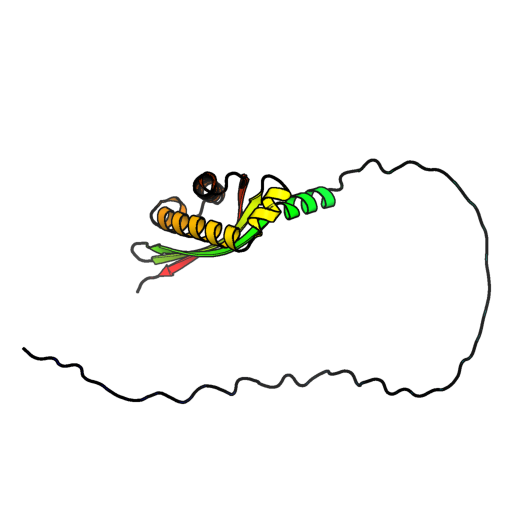 162 VAL A N 1
ATOM 1180 C CA . VAL A 1 162 ? -8.397 3.531 6.849 1.00 95.94 162 VAL A CA 1
ATOM 1181 C C . VAL A 1 162 ? -8.488 4.882 6.143 1.00 95.94 162 VAL A C 1
ATOM 1183 O O . VAL A 1 162 ? -9.096 5.003 5.079 1.00 95.94 162 VAL A O 1
ATOM 1186 N N . GLU A 1 163 ? -7.856 5.902 6.719 1.00 95.44 163 GLU A N 1
ATOM 1187 C CA . GLU A 1 163 ? -7.740 7.220 6.093 1.00 95.44 163 GLU A CA 1
ATOM 1188 C C . GLU A 1 163 ? -6.672 7.234 5.010 1.00 95.44 163 GLU A C 1
ATOM 1190 O O . GLU A 1 163 ? -6.903 7.770 3.926 1.00 95.44 163 GLU A O 1
ATOM 1195 N N . ASP A 1 164 ? -5.501 6.679 5.326 1.00 95.44 164 ASP A N 1
ATOM 1196 C CA . ASP A 1 164 ? -4.359 6.691 4.425 1.00 95.44 164 ASP A CA 1
ATOM 1197 C C . ASP A 1 164 ? -3.370 5.556 4.704 1.00 95.44 164 ASP A C 1
ATOM 1199 O O . ASP A 1 164 ? -3.319 4.997 5.804 1.00 95.44 164 ASP A O 1
ATOM 1203 N N . VAL A 1 165 ? -2.557 5.244 3.700 1.00 96.75 165 VAL A N 1
ATOM 1204 C CA . VAL A 1 165 ? -1.457 4.288 3.779 1.00 96.75 165 VAL A CA 1
ATOM 1205 C C . VAL A 1 165 ? -0.149 5.060 3.849 1.00 96.75 165 VAL A C 1
ATOM 1207 O O . VAL A 1 165 ? 0.198 5.811 2.940 1.00 96.75 165 VAL A O 1
ATOM 1210 N N . VAL A 1 166 ? 0.599 4.836 4.923 1.00 95.25 166 VAL A N 1
ATOM 1211 C CA . VAL A 1 166 ? 1.866 5.510 5.202 1.00 95.25 166 VAL A CA 1
ATOM 1212 C C . VAL A 1 166 ? 3.011 4.514 5.064 1.00 95.25 166 VAL A C 1
ATOM 1214 O O . VAL A 1 166 ? 2.942 3.384 5.551 1.00 95.25 166 VAL A O 1
ATOM 1217 N N . PHE A 1 167 ? 4.094 4.940 4.420 1.00 95.19 167 PHE A N 1
ATOM 1218 C CA . PHE A 1 167 ? 5.313 4.146 4.301 1.00 95.19 167 PHE A CA 1
ATOM 1219 C C . PHE A 1 167 ? 6.302 4.558 5.390 1.00 95.19 167 PHE A C 1
ATOM 1221 O O . PHE A 1 167 ? 6.814 5.673 5.378 1.00 95.19 167 PHE A O 1
ATOM 1228 N N . VAL A 1 168 ? 6.597 3.641 6.311 1.00 93.88 168 VAL A N 1
ATOM 1229 C CA . VAL A 1 168 ? 7.677 3.806 7.300 1.00 93.88 168 VAL A CA 1
ATOM 1230 C C . VAL A 1 168 ? 9.028 3.719 6.597 1.00 93.88 168 VAL A C 1
ATOM 1232 O O . VAL A 1 168 ? 9.982 4.421 6.919 1.00 93.88 168 VAL A O 1
ATOM 1235 N N . THR A 1 169 ? 9.127 2.834 5.610 1.00 93.06 169 THR A N 1
ATOM 1236 C CA . THR A 1 169 ? 10.300 2.695 4.750 1.00 93.06 169 THR A CA 1
ATOM 1237 C C . THR A 1 169 ? 9.841 2.285 3.364 1.00 93.06 169 THR A C 1
ATOM 1239 O O . THR A 1 169 ? 8.961 1.438 3.230 1.00 93.06 169 THR A O 1
ATOM 1242 N N . LEU A 1 170 ? 10.452 2.858 2.329 1.00 94.69 170 LEU A N 1
ATOM 1243 C CA . LEU A 1 170 ? 10.216 2.488 0.939 1.00 94.69 170 LEU A CA 1
ATOM 1244 C C . LEU A 1 170 ? 11.553 2.460 0.202 1.00 94.69 170 LEU A C 1
ATOM 1246 O O . LEU A 1 170 ? 12.170 3.495 -0.038 1.00 94.69 170 LEU A O 1
ATOM 1250 N N . LEU A 1 171 ? 12.007 1.257 -0.137 1.00 94.38 171 LEU A N 1
ATOM 1251 C CA . LEU A 1 171 ? 13.270 1.015 -0.819 1.00 94.38 171 LEU A CA 1
ATOM 1252 C C . LEU A 1 171 ? 13.017 0.366 -2.174 1.00 94.38 171 LEU A C 1
ATOM 1254 O O . LEU A 1 171 ? 12.168 -0.513 -2.326 1.00 94.38 171 LEU A O 1
ATOM 1258 N N . LYS A 1 172 ? 13.823 0.764 -3.153 1.00 94.50 172 LYS A N 1
ATOM 1259 C CA . LYS A 1 172 ? 13.889 0.125 -4.458 1.00 94.50 172 LYS A CA 1
ATOM 1260 C C . LYS A 1 172 ? 15.316 -0.301 -4.749 1.00 94.50 172 LYS A C 1
ATOM 1262 O O . LYS A 1 172 ? 16.218 0.531 -4.731 1.00 94.50 172 LYS A O 1
ATOM 1267 N N . GLN A 1 173 ? 15.499 -1.577 -5.063 1.00 93.62 173 GLN A N 1
ATOM 1268 C CA . GLN A 1 173 ? 16.802 -2.127 -5.407 1.00 93.62 173 GLN A CA 1
ATOM 1269 C C . GLN A 1 173 ? 16.764 -2.812 -6.769 1.00 93.62 173 GLN A C 1
ATOM 1271 O O . GLN A 1 173 ? 16.026 -3.772 -6.972 1.00 93.62 173 GLN A O 1
ATOM 1276 N N . ASP A 1 174 ? 17.594 -2.337 -7.692 1.00 93.00 174 ASP A N 1
ATOM 1277 C CA . ASP A 1 174 ? 17.703 -2.881 -9.042 1.00 93.00 174 ASP A CA 1
ATOM 1278 C C . ASP A 1 174 ? 18.772 -3.986 -9.086 1.00 93.00 174 ASP A C 1
ATOM 1280 O O . ASP A 1 174 ? 19.927 -3.769 -8.725 1.00 93.00 174 ASP A O 1
ATOM 1284 N N . VAL A 1 175 ? 18.380 -5.179 -9.538 1.00 92.81 175 VAL A N 1
ATOM 1285 C CA . VAL A 1 175 ? 19.246 -6.357 -9.679 1.00 92.81 175 VAL A CA 1
ATOM 1286 C C . VAL A 1 175 ? 19.306 -6.769 -11.155 1.00 92.81 175 VAL A C 1
ATOM 1288 O O . VAL A 1 175 ? 18.263 -7.082 -11.738 1.00 92.81 175 VAL A O 1
ATOM 1291 N N . PRO A 1 176 ? 20.486 -6.772 -11.798 1.00 92.25 176 PRO A N 1
ATOM 1292 C CA . PRO A 1 176 ? 20.630 -7.211 -13.185 1.00 92.25 176 PRO A CA 1
ATOM 1293 C C . PRO A 1 176 ? 20.178 -8.660 -13.388 1.00 92.25 176 PRO A C 1
ATOM 1295 O O . PRO A 1 176 ? 20.439 -9.522 -12.549 1.00 92.25 176 PRO A O 1
ATOM 1298 N N . ARG A 1 177 ? 19.527 -8.939 -14.522 1.00 82.75 177 ARG A N 1
ATOM 1299 C CA . ARG A 1 177 ? 19.328 -10.314 -14.991 1.00 82.75 177 ARG A CA 1
ATOM 1300 C C . ARG A 1 177 ? 20.531 -10.711 -15.844 1.00 82.75 177 ARG A C 1
ATOM 1302 O O . ARG A 1 177 ? 20.911 -9.941 -16.727 1.00 82.75 177 ARG A O 1
ATOM 1309 N N . MET A 1 178 ? 21.123 -11.864 -15.534 1.00 70.75 178 MET A N 1
ATOM 1310 C CA . MET A 1 178 ? 22.175 -12.475 -16.354 1.00 70.75 178 MET A CA 1
ATOM 1311 C C . MET A 1 178 ? 21.613 -12.983 -17.679 1.00 70.75 178 MET A C 1
ATOM 1313 O O . MET A 1 178 ? 20.442 -13.429 -17.679 1.00 70.75 178 MET A O 1
#

Foldseek 3Di:
DDDDDDDDDDPDDDDDDDPPDDPPDDDDDDDDDDDDDDDDDDDDDDDDDDDDDDDDDDPPPCDVVNVVVQQVLQKAWLAKDWDWQDDPFKIKIKIFGKIFRFLHNVLSVVCNDPVNSVVLVVLLRVQVNVCSPPCQNVPPDHDQVVSFVSSQVSCCVPRVRTPIMDTPDIDIDIGGDD

Sequence (178 aa):
MKMTVVILGVAALSLVGAGYGAATVLAPPPAEVSSAETPAEETAAAEYAEENSHGAGPEPVASKDSYEVAQDRLLVRIGQVNVPVQKTRIVSYVVADIALKASGPRAADTLTRVESAVRARDVILAKMHALAERPILRGVNIDDRALGAALTEALKPEFPEVEDVVFVTLLKQDVPRM

Secondary structure (DSSP, 8-state):
--------------------------PPPPP--------------------------------HHHHHHHHHTTEEEEEEEEEEEE-SSEEEEEEEEEEEEESSHHHHHHHTSHHHHHHHHHHHHHHHHHHHTSHHHHSSS--HHHHHHHHHHHHTTT-TTEEEEEEEEEEEEEEE--

Radius of gyration: 30.35 Å; chains: 1; bounding box: 47×77×86 Å

Organism: NCBI:txid313368

pLDDT: mean 73.85, std 25.18, range [29.33, 97.62]